Protein AF-A0A5N3VR97-F1 (afdb_monomer_lite)

Structure (mmCIF, N/CA/C/O backbone):
data_AF-A0A5N3VR97-F1
#
_entry.id   AF-A0A5N3VR97-F1
#
loop_
_atom_site.group_PDB
_atom_site.id
_atom_site.type_symbol
_atom_site.label_atom_id
_atom_site.label_alt_id
_atom_site.label_comp_id
_atom_site.label_asym_id
_atom_site.label_entity_id
_atom_site.label_seq_id
_atom_site.pdbx_PDB_ins_code
_atom_site.Cartn_x
_atom_site.Cartn_y
_atom_site.Cartn_z
_atom_site.occupancy
_atom_site.B_iso_or_equiv
_atom_site.auth_seq_id
_atom_site.auth_comp_id
_atom_site.auth_asym_id
_atom_site.auth_atom_id
_atom_site.pdbx_PDB_model_num
ATOM 1 N N . MET A 1 1 ? -9.108 -6.130 -5.646 1.00 82.38 1 MET A N 1
ATOM 2 C CA . MET A 1 1 ? -7.936 -5.283 -5.333 1.00 82.38 1 MET A CA 1
ATOM 3 C C . MET A 1 1 ? -7.420 -5.618 -3.939 1.00 82.38 1 MET A C 1
ATOM 5 O O . MET A 1 1 ? -8.249 -5.774 -3.045 1.00 82.38 1 MET A O 1
ATOM 9 N N . MET A 1 2 ? -6.097 -5.702 -3.757 1.00 87.94 2 MET A N 1
ATOM 10 C CA . MET A 1 2 ? -5.437 -6.124 -2.506 1.00 87.94 2 MET A CA 1
ATOM 11 C C . MET A 1 2 ? -5.914 -5.343 -1.268 1.00 87.94 2 MET A C 1
ATOM 13 O O . MET A 1 2 ? -6.298 -5.940 -0.266 1.00 87.94 2 MET A O 1
ATOM 17 N N . LEU A 1 3 ? -6.020 -4.011 -1.358 1.00 91.25 3 LEU A N 1
ATOM 18 C CA . LEU A 1 3 ? -6.451 -3.175 -0.224 1.00 91.25 3 LEU A CA 1
ATOM 19 C C . LEU A 1 3 ? -7.886 -3.475 0.241 1.00 91.25 3 LEU A C 1
ATOM 21 O O . LEU A 1 3 ? -8.178 -3.403 1.432 1.00 91.25 3 LEU A O 1
ATOM 25 N N . LYS A 1 4 ? -8.776 -3.856 -0.689 1.00 93.50 4 LYS A N 1
ATOM 26 C CA . LYS A 1 4 ? -10.143 -4.280 -0.355 1.00 93.50 4 LYS A CA 1
ATOM 27 C C . LYS A 1 4 ? -10.141 -5.618 0.382 1.00 93.50 4 LYS A C 1
ATOM 29 O O . LYS A 1 4 ? -10.845 -5.773 1.368 1.00 93.50 4 LYS A O 1
ATOM 34 N N . TYR A 1 5 ? -9.321 -6.563 -0.074 1.00 92.69 5 TYR A N 1
ATOM 35 C CA . TYR A 1 5 ? -9.205 -7.872 0.562 1.00 92.69 5 TYR A CA 1
ATOM 36 C C . TYR A 1 5 ? -8.680 -7.761 2.001 1.00 92.69 5 TYR A C 1
ATOM 38 O O . TYR A 1 5 ? -9.281 -8.334 2.909 1.00 92.69 5 TYR A O 1
ATOM 46 N N . MET A 1 6 ? -7.624 -6.963 2.214 1.00 92.25 6 MET A N 1
ATOM 47 C CA . MET A 1 6 ? -7.077 -6.689 3.549 1.00 92.25 6 MET A CA 1
ATOM 48 C C . MET A 1 6 ? -8.117 -6.070 4.486 1.00 92.25 6 MET A C 1
ATOM 50 O O . MET A 1 6 ? -8.268 -6.516 5.621 1.00 92.25 6 MET A O 1
ATOM 54 N N . HIS A 1 7 ? -8.868 -5.083 4.000 1.00 94.56 7 HIS A N 1
ATOM 55 C CA . HIS A 1 7 ? -9.950 -4.468 4.761 1.00 94.56 7 HIS A CA 1
ATOM 56 C C . HIS A 1 7 ? -11.030 -5.488 5.152 1.00 94.56 7 HIS A C 1
ATOM 58 O O . HIS A 1 7 ? -11.376 -5.613 6.320 1.00 94.56 7 HIS A O 1
ATOM 64 N N . ASP A 1 8 ? -11.537 -6.265 4.201 1.00 94.94 8 ASP A N 1
ATOM 65 C CA . ASP A 1 8 ? -12.707 -7.107 4.462 1.00 94.94 8 ASP A CA 1
ATOM 66 C C . ASP A 1 8 ? -12.412 -8.297 5.394 1.00 94.94 8 ASP A C 1
ATOM 68 O O . ASP A 1 8 ? -13.316 -8.775 6.074 1.00 94.94 8 ASP A O 1
ATOM 72 N N . HIS A 1 9 ? -11.163 -8.777 5.448 1.00 95.56 9 HIS A N 1
ATOM 73 C CA . HIS A 1 9 ? -10.813 -10.014 6.168 1.00 95.56 9 HIS A CA 1
ATOM 74 C C . HIS A 1 9 ? -9.921 -9.800 7.398 1.00 95.56 9 HIS A C 1
ATOM 76 O O . HIS A 1 9 ? -9.841 -10.676 8.274 1.00 95.56 9 HIS A O 1
ATOM 82 N N . TYR A 1 10 ? -9.222 -8.664 7.455 1.00 94.19 10 TYR A N 1
ATOM 83 C CA . TYR A 1 10 ? -8.132 -8.447 8.404 1.00 94.19 10 TYR A CA 1
ATOM 84 C C . TYR A 1 10 ? -8.142 -7.075 9.078 1.00 94.19 10 TYR A C 1
ATOM 86 O O . TYR A 1 10 ? -7.343 -6.878 9.996 1.00 94.19 10 TYR A O 1
ATOM 94 N N . LEU A 1 11 ? -9.046 -6.159 8.700 1.00 93.38 11 LEU A N 1
ATOM 95 C CA . LEU A 1 11 ? -9.118 -4.821 9.296 1.00 93.38 11 LEU A CA 1
ATOM 96 C C . LEU A 1 11 ? -9.216 -4.878 10.817 1.00 93.38 11 LEU A C 1
ATOM 98 O O . LEU A 1 11 ? -8.513 -4.135 11.488 1.00 93.38 11 LEU A O 1
ATOM 102 N N . ASP A 1 12 ? -10.024 -5.788 11.361 1.00 93.94 12 ASP A N 1
ATOM 103 C CA . ASP A 1 12 ? -10.209 -5.888 12.809 1.00 93.94 12 ASP A CA 1
ATOM 104 C C . ASP A 1 12 ? -9.077 -6.637 13.531 1.00 93.94 12 ASP A C 1
ATOM 106 O O . ASP A 1 12 ? -8.967 -6.566 14.757 1.00 93.94 12 ASP A O 1
ATOM 110 N N . LYS A 1 13 ? -8.170 -7.275 12.783 1.00 91.94 13 LYS A N 1
ATOM 111 C CA . LYS A 1 13 ? -7.101 -8.129 13.317 1.00 91.94 13 LYS A CA 1
ATOM 112 C C . LYS A 1 13 ? -5.756 -7.415 13.446 1.00 91.94 13 LYS A C 1
ATOM 114 O O . LYS A 1 13 ? -5.056 -7.658 14.420 1.00 91.94 13 LYS A O 1
ATOM 119 N N . TYR A 1 14 ? -5.417 -6.504 12.530 1.00 91.06 14 TYR A N 1
ATOM 120 C CA . TYR A 1 14 ? -4.100 -5.845 12.501 1.00 91.06 14 TYR A CA 1
ATOM 121 C C . TYR A 1 14 ? -4.191 -4.321 12.513 1.00 91.06 14 TYR A C 1
ATOM 123 O O . TYR A 1 14 ? -5.121 -3.727 11.977 1.00 91.06 14 TYR A O 1
ATOM 131 N N . GLU A 1 15 ? -3.261 -3.662 13.199 1.00 89.19 15 GLU A N 1
ATOM 132 C CA . GLU A 1 15 ? -3.206 -2.194 13.255 1.00 89.19 15 GLU A CA 1
ATOM 133 C C . GLU A 1 15 ? -2.503 -1.586 12.035 1.00 89.19 15 GLU A C 1
ATOM 135 O O . GLU A 1 15 ? -2.856 -0.487 11.610 1.00 89.19 15 GLU A O 1
ATOM 140 N N . TRP A 1 16 ? -1.560 -2.312 11.438 1.00 89.38 16 TRP A N 1
ATOM 141 C CA . TRP A 1 16 ? -0.720 -1.842 10.341 1.00 89.38 16 TRP A CA 1
ATOM 142 C C . TRP A 1 16 ? -0.737 -2.839 9.187 1.00 89.38 16 TRP A C 1
ATOM 144 O O . TRP A 1 16 ? -0.754 -4.049 9.398 1.00 89.38 16 TRP A O 1
ATOM 154 N N . PHE A 1 17 ? -0.738 -2.311 7.967 1.00 90.0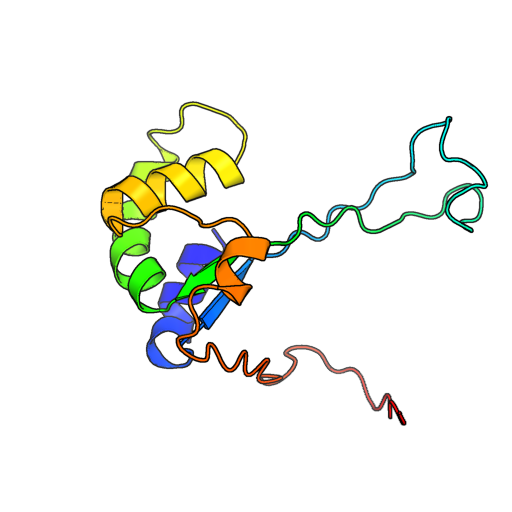0 17 PHE A N 1
ATOM 155 C CA . PHE A 1 17 ? -0.806 -3.068 6.724 1.00 90.00 17 PHE A CA 1
ATOM 156 C C . PHE A 1 17 ? 0.280 -2.567 5.785 1.00 90.00 17 PHE A C 1
ATOM 158 O O . PHE A 1 17 ? 0.452 -1.357 5.640 1.00 90.00 17 PHE A O 1
ATOM 165 N N . MET A 1 18 ? 0.981 -3.482 5.127 1.00 89.38 18 MET A N 1
ATOM 166 C CA . MET A 1 18 ? 2.000 -3.156 4.136 1.00 89.38 18 MET A CA 1
ATOM 167 C C . MET A 1 18 ? 1.545 -3.657 2.770 1.00 89.38 18 MET A C 1
ATOM 169 O O . MET A 1 18 ? 1.197 -4.826 2.620 1.00 89.38 18 MET A O 1
ATOM 173 N N . ARG A 1 19 ? 1.540 -2.763 1.780 1.00 86.00 19 ARG A N 1
ATOM 174 C CA . ARG A 1 19 ? 1.523 -3.135 0.365 1.00 86.00 19 ARG A CA 1
ATOM 175 C C . ARG A 1 19 ? 2.966 -3.106 -0.127 1.00 86.00 19 ARG A C 1
ATOM 177 O O . ARG A 1 19 ? 3.628 -2.091 0.062 1.00 86.00 19 ARG A O 1
ATOM 184 N N . ALA A 1 20 ? 3.412 -4.185 -0.748 1.00 84.19 20 ALA A N 1
ATOM 185 C CA . ALA A 1 20 ? 4.688 -4.273 -1.440 1.00 84.19 20 ALA A CA 1
ATOM 186 C C . ALA A 1 20 ? 4.446 -4.892 -2.817 1.00 84.19 20 ALA A C 1
ATOM 188 O O . ALA A 1 20 ? 3.512 -5.687 -2.961 1.00 84.19 20 ALA A O 1
ATOM 189 N N . ASP A 1 21 ? 5.274 -4.515 -3.782 1.00 76.62 21 ASP A N 1
ATOM 190 C CA . ASP A 1 21 ? 5.251 -5.071 -5.131 1.00 76.62 21 ASP A CA 1
ATOM 191 C C . ASP A 1 21 ? 6.359 -6.128 -5.254 1.00 76.62 21 ASP A C 1
ATOM 193 O O . ASP A 1 21 ? 7.387 -6.050 -4.573 1.00 76.62 21 ASP A O 1
ATOM 197 N N . ASP A 1 22 ? 6.126 -7.141 -6.083 1.00 75.56 22 ASP A N 1
ATOM 198 C CA . ASP A 1 22 ? 7.046 -8.246 -6.370 1.00 75.56 22 ASP A CA 1
ATOM 199 C C . ASP A 1 22 ? 7.718 -8.103 -7.742 1.00 75.56 22 ASP A C 1
ATOM 201 O O . ASP A 1 22 ? 8.303 -9.065 -8.240 1.00 75.56 22 ASP A O 1
ATOM 205 N N . ASP A 1 23 ? 7.644 -6.906 -8.338 1.00 70.50 23 ASP A N 1
ATOM 206 C CA . ASP A 1 23 ? 8.208 -6.608 -9.649 1.00 70.50 23 ASP A CA 1
ATOM 207 C C . ASP A 1 23 ? 9.653 -7.097 -9.735 1.00 70.50 23 ASP A C 1
ATOM 209 O O . ASP A 1 23 ? 10.490 -6.838 -8.867 1.00 70.50 23 ASP A O 1
ATOM 213 N N . THR A 1 24 ? 9.962 -7.806 -10.817 1.00 69.69 24 THR A N 1
ATOM 214 C CA . THR A 1 24 ? 11.313 -8.285 -11.092 1.00 69.69 24 THR A CA 1
ATOM 215 C C . THR A 1 24 ? 11.843 -7.651 -12.364 1.00 69.69 24 THR A C 1
ATOM 217 O O . THR A 1 24 ? 11.152 -7.623 -13.383 1.00 69.69 24 THR A O 1
ATOM 220 N N . GLY A 1 25 ? 13.071 -7.148 -12.319 1.00 69.00 25 GLY A N 1
ATOM 221 C CA . GLY A 1 25 ? 13.780 -6.593 -13.463 1.00 69.00 25 GLY A CA 1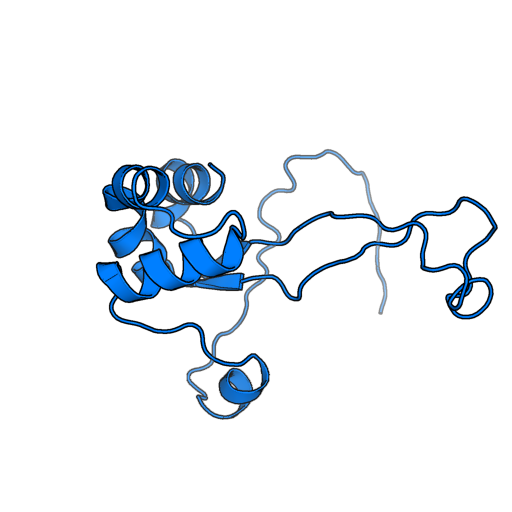
ATOM 222 C C . GLY A 1 25 ? 14.886 -7.520 -13.936 1.00 69.00 25 GLY A C 1
ATOM 223 O O . GLY A 1 25 ? 15.403 -8.323 -13.168 1.00 69.00 25 GLY A O 1
ATOM 224 N N . LEU A 1 26 ? 15.282 -7.378 -15.200 1.00 71.25 26 LEU A N 1
ATOM 225 C CA . LEU A 1 26 ? 16.490 -8.018 -15.747 1.00 71.25 26 LEU A CA 1
ATOM 226 C C . LEU A 1 26 ? 17.730 -7.107 -15.666 1.00 71.25 26 LEU A C 1
ATOM 228 O O . LEU A 1 26 ? 18.827 -7.499 -16.048 1.00 71.25 26 LEU A O 1
ATOM 232 N N . GLY A 1 27 ? 17.544 -5.883 -15.171 1.00 65.81 27 GLY A N 1
ATOM 233 C CA . GLY A 1 27 ? 18.563 -4.837 -15.113 1.00 65.81 27 GLY A CA 1
ATOM 234 C C . GLY A 1 27 ? 18.640 -4.087 -16.432 1.00 65.81 27 GLY A C 1
ATOM 235 O O . GLY A 1 27 ? 18.277 -4.604 -17.490 1.00 65.81 27 GLY A O 1
ATOM 236 N N . THR A 1 28 ? 19.092 -2.838 -16.389 1.00 68.31 28 THR A N 1
ATOM 237 C CA . THR A 1 28 ? 19.486 -2.163 -17.627 1.00 68.31 28 THR A CA 1
ATOM 238 C C . THR A 1 28 ? 20.797 -2.763 -18.143 1.00 68.31 28 THR A C 1
ATOM 240 O O . THR A 1 28 ? 21.599 -3.317 -17.387 1.00 68.31 28 THR A O 1
ATOM 243 N N . THR A 1 29 ? 21.075 -2.623 -19.442 1.00 70.56 29 THR A N 1
ATOM 244 C CA . THR A 1 29 ? 22.363 -3.047 -20.025 1.00 70.56 29 THR A CA 1
ATOM 245 C C . THR A 1 29 ? 23.567 -2.374 -19.357 1.00 70.56 29 THR A C 1
ATOM 247 O O . THR A 1 29 ? 24.667 -2.915 -19.385 1.00 70.56 29 THR A O 1
ATOM 250 N N . GLU A 1 30 ? 23.366 -1.210 -18.738 1.00 69.00 30 GLU A N 1
ATOM 251 C CA . GLU A 1 30 ? 24.387 -0.423 -18.037 1.00 69.00 30 GLU A CA 1
ATOM 252 C C . GLU A 1 30 ? 24.681 -0.941 -16.616 1.00 69.00 30 GLU A C 1
ATOM 254 O O . GLU A 1 30 ? 25.704 -0.583 -16.017 1.00 69.00 30 GLU A O 1
ATOM 259 N N . GLU A 1 31 ? 23.801 -1.788 -16.081 1.00 62.66 31 GLU A N 1
ATOM 260 C CA . GLU A 1 31 ? 23.878 -2.396 -14.748 1.00 62.66 31 GLU A CA 1
ATOM 261 C C . GLU A 1 31 ? 24.349 -3.860 -14.786 1.00 62.66 31 GLU A C 1
ATOM 263 O O . GLU A 1 31 ? 24.678 -4.427 -13.738 1.00 62.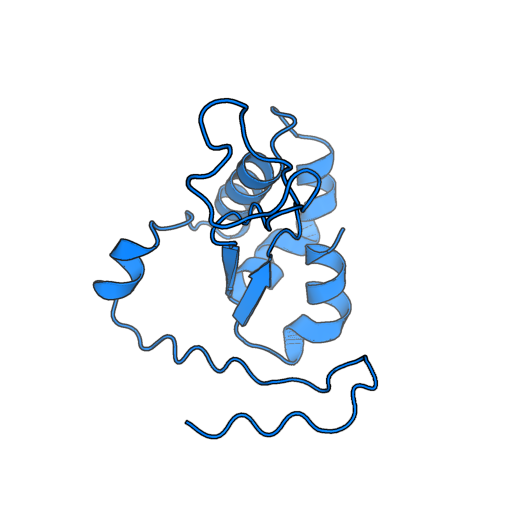66 31 GLU A O 1
ATOM 268 N N . MET A 1 32 ? 24.468 -4.456 -15.981 1.00 60.22 32 MET A N 1
ATOM 269 C CA . MET A 1 32 ? 25.019 -5.803 -16.159 1.00 60.22 32 MET A CA 1
ATOM 270 C C . MET A 1 32 ? 26.423 -5.916 -15.541 1.00 60.22 32 MET A C 1
ATOM 272 O O . MET A 1 32 ? 27.329 -5.142 -15.854 1.00 60.22 32 MET A O 1
ATOM 276 N N . GLY A 1 33 ? 26.594 -6.881 -14.631 1.00 62.53 33 GLY A N 1
ATOM 277 C CA . GLY A 1 33 ? 27.842 -7.129 -13.897 1.00 62.53 33 GLY A CA 1
ATOM 278 C C . GLY A 1 33 ? 28.074 -6.245 -12.662 1.00 62.53 33 GLY A C 1
ATOM 279 O O . GLY A 1 33 ? 28.997 -6.516 -11.899 1.00 62.53 33 GLY A O 1
ATOM 280 N N . LYS A 1 34 ? 27.241 -5.223 -12.415 1.00 68.31 34 LYS A N 1
ATOM 281 C CA . LYS A 1 34 ? 27.312 -4.387 -11.196 1.00 68.31 34 LYS A CA 1
ATOM 282 C C . LYS A 1 34 ? 26.435 -4.907 -10.061 1.00 68.31 34 LYS A C 1
ATOM 284 O O . LYS A 1 34 ? 26.696 -4.602 -8.903 1.00 68.31 34 LYS A O 1
ATOM 289 N N . LEU A 1 35 ? 25.408 -5.682 -10.400 1.00 62.19 35 LEU A N 1
ATOM 290 C CA . LEU A 1 35 ? 24.424 -6.203 -9.450 1.00 62.19 35 LEU A CA 1
ATOM 291 C C . LEU A 1 35 ? 24.796 -7.580 -8.870 1.00 62.19 35 LEU A C 1
ATOM 293 O O . LEU A 1 35 ? 24.019 -8.128 -8.101 1.00 62.19 35 LEU A O 1
ATOM 297 N N . ALA A 1 36 ? 25.977 -8.123 -9.204 1.00 67.62 36 ALA A N 1
ATOM 298 C CA . ALA A 1 36 ? 26.395 -9.486 -8.844 1.00 67.62 36 ALA A CA 1
ATOM 299 C C . ALA A 1 36 ? 25.394 -10.578 -9.289 1.00 67.62 36 ALA A C 1
ATOM 301 O O . ALA A 1 36 ? 25.228 -11.579 -8.602 1.00 67.62 36 ALA A O 1
ATOM 302 N N . LEU A 1 37 ? 24.745 -10.362 -10.438 1.00 67.00 37 LEU A N 1
ATOM 303 C CA . LEU A 1 37 ? 23.779 -11.275 -11.055 1.00 67.00 37 LEU A CA 1
ATOM 304 C C . LEU A 1 37 ? 24.391 -11.946 -12.287 1.00 67.00 37 LEU A C 1
ATOM 306 O O . LEU A 1 37 ? 25.135 -11.303 -13.040 1.00 67.00 37 LEU A O 1
ATOM 310 N N . GLU A 1 38 ? 24.052 -13.211 -12.512 1.00 69.88 38 GLU A N 1
ATOM 311 C CA . GLU A 1 3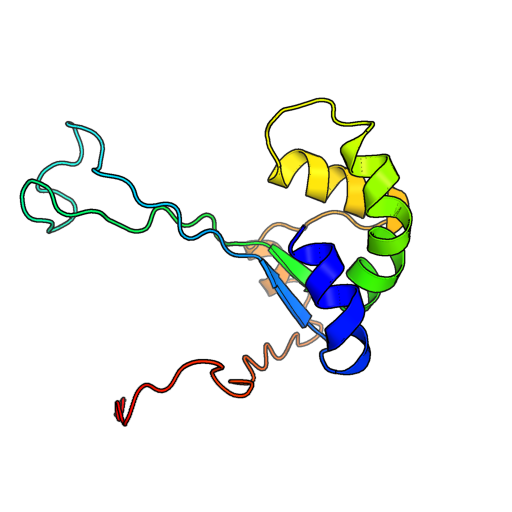8 ? 24.376 -13.935 -13.737 1.00 69.88 38 GLU A CA 1
ATOM 312 C C . GLU A 1 38 ? 23.482 -13.487 -14.916 1.00 69.88 38 GLU A C 1
ATOM 314 O O . GLU A 1 38 ? 22.369 -12.985 -14.721 1.00 69.88 38 GLU A O 1
ATOM 319 N N . PRO A 1 39 ? 23.937 -13.637 -16.177 1.00 67.56 39 PRO A N 1
ATOM 320 C CA . PRO A 1 39 ? 23.131 -13.288 -17.344 1.00 67.56 39 PRO A CA 1
ATOM 321 C C . PRO A 1 39 ? 21.800 -14.052 -17.379 1.00 67.56 39 PRO A C 1
ATOM 323 O O . PRO A 1 39 ? 21.778 -15.273 -17.521 1.00 67.56 39 PRO A O 1
ATOM 326 N N . GLY A 1 40 ? 20.687 -13.317 -17.312 1.00 68.12 40 GLY A N 1
ATOM 327 C CA . GLY A 1 40 ? 19.336 -13.886 -17.317 1.00 68.12 40 GLY A CA 1
ATOM 328 C C . GLY A 1 40 ? 18.717 -14.067 -15.931 1.00 68.12 40 GLY A C 1
ATOM 329 O O . GLY A 1 40 ? 17.548 -14.445 -15.852 1.00 68.12 40 GLY A O 1
ATOM 330 N N . GLU A 1 41 ? 19.447 -13.761 -14.858 1.00 67.75 41 GLU A N 1
ATOM 331 C CA . GLU A 1 41 ? 18.865 -13.675 -13.522 1.00 67.75 41 GLU A CA 1
ATOM 332 C C . GLU A 1 41 ? 18.019 -12.411 -13.373 1.00 67.75 41 GLU A C 1
ATOM 334 O O . GLU A 1 41 ? 18.358 -11.327 -13.858 1.00 67.75 41 GLU A O 1
ATOM 339 N N . ASN A 1 42 ? 16.887 -12.567 -12.696 1.00 66.12 42 ASN A N 1
ATOM 340 C CA . ASN A 1 42 ? 16.033 -11.460 -12.324 1.00 66.12 42 ASN A CA 1
ATOM 341 C C . ASN A 1 42 ? 16.454 -10.908 -10.957 1.00 66.12 42 ASN A C 1
ATOM 343 O O . ASN A 1 42 ? 16.942 -11.628 -10.091 1.00 66.12 42 ASN A O 1
ATOM 347 N N . PHE A 1 43 ? 16.230 -9.618 -10.741 1.00 69.00 43 PHE A N 1
ATOM 348 C CA . PHE A 1 43 ? 16.324 -9.019 -9.415 1.00 69.00 43 PHE A CA 1
ATOM 349 C C . PHE A 1 43 ? 14.997 -8.388 -9.035 1.00 69.00 43 PHE A C 1
ATOM 351 O O . PHE A 1 43 ? 14.276 -7.883 -9.895 1.00 69.00 43 PHE A O 1
ATOM 358 N N . CYS A 1 44 ? 14.666 -8.403 -7.748 1.00 62.84 44 CYS A N 1
ATOM 359 C CA . CYS A 1 44 ? 13.458 -7.756 -7.256 1.00 62.84 44 CYS A CA 1
ATOM 360 C C . CYS A 1 44 ? 13.612 -6.232 -7.362 1.00 62.84 44 CYS A C 1
ATOM 362 O O . CYS A 1 44 ? 14.399 -5.617 -6.640 1.00 62.84 44 CYS A O 1
ATOM 364 N N . MET A 1 45 ? 12.839 -5.619 -8.251 1.00 61.12 45 MET A N 1
ATOM 365 C CA . MET A 1 45 ? 12.623 -4.181 -8.331 1.00 61.12 45 MET A CA 1
ATOM 366 C C . MET A 1 45 ? 11.487 -3.807 -7.380 1.00 61.12 45 MET A C 1
ATOM 368 O O . MET A 1 45 ? 10.361 -3.568 -7.789 1.00 61.12 45 MET A O 1
ATOM 372 N N . GLY A 1 46 ? 11.771 -3.767 -6.083 1.00 56.91 46 GLY A N 1
ATOM 373 C CA . GLY A 1 46 ? 10.789 -3.309 -5.105 1.00 56.91 46 GLY A CA 1
ATOM 374 C C . GLY A 1 46 ? 10.795 -1.787 -4.982 1.00 56.91 46 GLY A C 1
ATOM 375 O O . GLY A 1 46 ? 11.812 -1.199 -4.605 1.00 56.91 46 GLY A O 1
ATOM 376 N N . GLY A 1 47 ? 9.648 -1.136 -5.190 1.00 64.81 47 GLY A N 1
ATOM 377 C CA . GLY A 1 47 ? 9.381 0.112 -4.474 1.00 64.81 47 GLY A CA 1
ATOM 378 C C . GLY A 1 47 ? 9.437 -0.150 -2.957 1.00 64.81 47 GLY A C 1
ATOM 379 O O . GLY A 1 47 ? 9.241 -1.285 -2.522 1.00 64.81 47 GLY A O 1
ATOM 380 N N . PRO A 1 48 ? 9.663 0.861 -2.098 1.00 69.94 48 PRO A N 1
ATOM 381 C CA . PRO A 1 48 ? 9.731 0.663 -0.641 1.00 69.94 48 PRO A CA 1
ATOM 382 C C . PRO A 1 48 ? 8.428 0.115 -0.022 1.00 69.94 48 PRO A C 1
ATOM 384 O O . PRO A 1 48 ? 8.383 -0.173 1.175 1.00 69.94 48 PRO A O 1
ATOM 387 N N . GLY A 1 49 ? 7.367 -0.008 -0.824 1.00 79.31 49 GLY A N 1
ATOM 388 C CA . GLY A 1 49 ? 6.025 -0.323 -0.385 1.00 79.31 49 GLY A CA 1
ATOM 389 C C . GLY A 1 49 ? 5.364 0.855 0.325 1.00 79.31 49 GLY A C 1
ATOM 390 O O . GLY A 1 49 ? 5.968 1.899 0.589 1.00 79.31 49 GLY A O 1
ATOM 391 N N . VAL A 1 50 ? 4.087 0.685 0.653 1.00 83.81 50 VAL A N 1
ATOM 392 C CA . VAL A 1 50 ? 3.313 1.663 1.421 1.00 83.81 50 VAL A CA 1
ATOM 393 C C . VAL A 1 50 ? 2.775 0.999 2.676 1.00 83.81 50 VAL A C 1
ATOM 395 O O . VAL A 1 50 ? 2.039 0.012 2.612 1.00 83.81 50 VAL A O 1
ATOM 398 N N . ILE A 1 51 ? 3.112 1.581 3.826 1.00 87.44 51 ILE A N 1
ATOM 399 C CA . ILE A 1 51 ? 2.549 1.208 5.121 1.00 87.44 51 ILE A CA 1
ATOM 400 C C . ILE A 1 51 ? 1.322 2.081 5.394 1.00 87.44 51 ILE A C 1
ATOM 402 O O . ILE A 1 51 ? 1.378 3.309 5.321 1.00 87.44 51 ILE A O 1
ATOM 406 N N . MET A 1 52 ? 0.209 1.444 5.740 1.00 89.25 52 MET A N 1
ATOM 407 C CA . MET A 1 52 ? -1.056 2.091 6.074 1.00 89.25 52 MET A CA 1
ATOM 408 C C . MET A 1 52 ? -1.542 1.614 7.436 1.00 89.25 52 MET A C 1
ATOM 410 O O . MET A 1 52 ? -1.486 0.427 7.749 1.00 89.25 52 MET A O 1
ATOM 414 N N . SER A 1 53 ? -2.069 2.537 8.237 1.00 91.50 53 SER A N 1
ATOM 415 C CA . SER A 1 53 ? -2.770 2.160 9.460 1.00 91.50 53 SER A CA 1
ATOM 416 C C . SER A 1 53 ? -4.156 1.597 9.141 1.00 91.50 53 SER A C 1
ATOM 418 O O . SER A 1 53 ? -4.770 1.914 8.115 1.00 91.50 53 SER A O 1
ATOM 420 N N . ARG A 1 54 ? -4.697 0.822 10.079 1.00 94.56 54 ARG A N 1
ATOM 421 C CA . ARG A 1 54 ? -6.085 0.355 10.090 1.00 94.56 54 ARG A CA 1
ATOM 422 C C . ARG A 1 54 ? -7.059 1.498 9.840 1.00 94.56 54 ARG A C 1
ATOM 424 O O . ARG A 1 54 ? -7.992 1.354 9.061 1.00 94.56 54 ARG A O 1
ATOM 431 N N . GLU A 1 55 ? -6.818 2.649 10.462 1.00 94.44 55 GLU A N 1
ATOM 432 C CA . GLU A 1 55 ? -7.686 3.817 10.333 1.00 94.44 55 GLU A CA 1
ATOM 433 C C . GLU A 1 55 ? -7.715 4.376 8.904 1.00 94.44 55 GLU A C 1
ATOM 435 O O . GLU A 1 55 ? -8.774 4.780 8.420 1.00 94.44 55 GLU A O 1
ATOM 440 N N . VAL A 1 56 ? -6.580 4.351 8.199 1.00 94.88 56 VAL A N 1
ATOM 441 C CA . VAL A 1 56 ? -6.522 4.743 6.785 1.00 94.88 56 VAL A CA 1
ATOM 442 C C . VAL A 1 56 ? -7.356 3.789 5.935 1.00 94.88 56 VAL A C 1
ATOM 444 O O . VAL A 1 56 ? -8.206 4.251 5.171 1.00 94.88 56 VAL A O 1
ATOM 447 N N . LEU A 1 57 ? -7.174 2.472 6.093 1.00 95.44 57 LEU A N 1
ATOM 448 C CA . LEU A 1 57 ? -7.950 1.486 5.335 1.00 95.44 57 LEU A CA 1
ATOM 449 C C . LEU A 1 57 ? -9.449 1.581 5.646 1.00 95.44 57 LEU A C 1
ATOM 451 O O . LEU A 1 57 ? -10.255 1.596 4.718 1.00 95.44 57 LEU A O 1
ATOM 455 N N . ARG A 1 58 ? -9.824 1.731 6.922 1.00 97.25 58 ARG A N 1
ATOM 456 C CA . ARG A 1 58 ? -11.218 1.858 7.374 1.00 97.25 58 ARG A CA 1
ATOM 457 C C . ARG A 1 58 ? -11.941 3.042 6.731 1.00 97.25 58 ARG A C 1
ATOM 459 O O . ARG A 1 58 ? -13.118 2.937 6.399 1.00 97.25 58 ARG A O 1
ATOM 466 N N . ARG A 1 59 ? -11.258 4.180 6.562 1.00 97.38 59 ARG A N 1
ATOM 467 C CA . ARG A 1 59 ? -11.840 5.383 5.942 1.00 97.38 59 ARG A CA 1
ATOM 468 C C . ARG A 1 59 ? -11.829 5.328 4.419 1.00 97.38 59 ARG A C 1
ATOM 470 O O . ARG A 1 59 ? -12.780 5.763 3.782 1.00 97.38 59 ARG A O 1
ATOM 477 N N . MET A 1 60 ? -10.746 4.830 3.829 1.00 96.31 60 MET A N 1
ATOM 478 C CA . MET A 1 60 ? -10.538 4.882 2.383 1.00 96.31 60 MET A CA 1
ATOM 479 C C . MET A 1 60 ? -11.278 3.770 1.635 1.00 96.31 60 MET A C 1
ATOM 481 O O . MET A 1 60 ? -11.908 4.028 0.609 1.00 96.31 60 MET A O 1
ATOM 485 N N . VAL A 1 61 ? -11.179 2.525 2.108 1.00 96.88 61 VAL A N 1
ATOM 486 C CA . VAL A 1 61 ? -11.577 1.342 1.331 1.00 96.88 61 VAL A CA 1
ATOM 487 C C . VAL A 1 61 ? -13.070 1.284 0.981 1.00 96.88 61 VAL A C 1
ATOM 489 O O . VAL A 1 61 ? -13.373 0.891 -0.150 1.00 96.88 61 VAL A O 1
ATOM 492 N N . PRO A 1 62 ? -14.018 1.746 1.821 1.00 97.56 62 PRO A N 1
ATOM 493 C CA . PRO A 1 62 ? -15.426 1.841 1.421 1.00 97.56 62 PRO A CA 1
ATOM 494 C C . PRO A 1 62 ? -15.657 2.672 0.146 1.00 97.56 62 PRO A C 1
ATOM 496 O O . PRO A 1 62 ? -16.632 2.466 -0.575 1.00 97.56 62 PRO A O 1
ATOM 499 N N . HIS A 1 63 ? -14.735 3.584 -0.175 1.00 97.19 63 HIS A N 1
ATOM 500 C CA . HIS A 1 63 ? -14.791 4.448 -1.352 1.00 97.19 63 HIS A CA 1
ATOM 501 C C . HIS A 1 63 ? -13.869 3.999 -2.492 1.00 97.19 63 HIS A C 1
ATOM 503 O O . HIS A 1 63 ? -13.791 4.668 -3.524 1.00 97.19 63 HIS A O 1
ATOM 509 N N . ILE A 1 64 ? -13.199 2.854 -2.364 1.00 95.31 64 ILE A N 1
ATOM 510 C CA . ILE A 1 64 ? -12.152 2.443 -3.305 1.00 95.31 64 ILE A CA 1
ATOM 511 C C . ILE A 1 64 ? -12.679 2.205 -4.719 1.00 95.31 64 ILE A C 1
ATOM 513 O O . ILE A 1 64 ? -12.016 2.543 -5.692 1.00 95.31 64 ILE A O 1
ATOM 517 N N . GLY A 1 65 ? -13.920 1.724 -4.848 1.00 95.50 65 GLY A N 1
ATOM 518 C CA . GLY A 1 65 ? -14.577 1.585 -6.147 1.00 95.50 65 GLY A CA 1
ATOM 519 C C . GLY A 1 65 ? -14.787 2.928 -6.854 1.00 95.50 65 GLY A C 1
ATOM 520 O O . GLY A 1 65 ? -14.755 2.980 -8.079 1.00 95.50 65 GLY A O 1
ATOM 521 N N . LYS A 1 66 ? -14.970 4.022 -6.101 1.00 96.19 66 LYS A N 1
ATOM 522 C CA . LYS A 1 66 ? -15.020 5.377 -6.663 1.00 96.19 66 LYS A CA 1
ATOM 523 C C . LYS A 1 66 ? -13.634 5.822 -7.123 1.00 96.19 66 LYS A C 1
ATOM 525 O O . LYS A 1 66 ? -13.518 6.318 -8.234 1.00 96.19 66 LYS A O 1
ATOM 530 N N . CYS A 1 67 ? -12.598 5.582 -6.317 1.00 94.50 67 CYS A N 1
ATOM 531 C CA . CYS A 1 67 ? -11.216 5.893 -6.694 1.00 94.50 67 CYS A CA 1
ATOM 532 C C . CYS A 1 67 ? -10.793 5.177 -7.985 1.00 94.50 67 CYS A C 1
ATOM 534 O O . CYS A 1 67 ? -10.226 5.810 -8.864 1.00 94.50 67 CYS A O 1
ATOM 536 N N . LEU A 1 68 ? -11.160 3.903 -8.149 1.00 94.50 68 LEU A N 1
ATOM 537 C CA . LEU A 1 68 ? -10.856 3.126 -9.357 1.00 94.50 68 LEU A CA 1
ATOM 538 C C . LEU A 1 68 ? -11.556 3.635 -10.627 1.00 94.50 68 LEU A C 1
ATOM 540 O O . LEU A 1 68 ? -11.067 3.399 -11.725 1.00 94.50 68 LEU A O 1
ATOM 544 N N . ARG A 1 69 ? -12.702 4.315 -10.505 1.00 95.94 69 ARG A N 1
ATOM 545 C CA . ARG A 1 69 ? -13.409 4.913 -11.653 1.00 95.94 69 ARG A C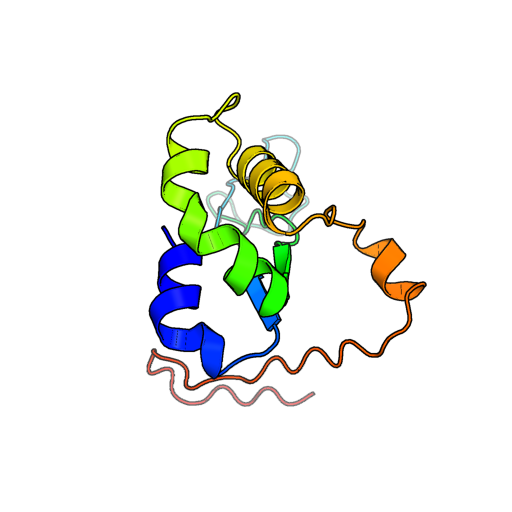A 1
ATOM 546 C C . ARG A 1 69 ? -12.949 6.335 -11.971 1.00 95.94 69 ARG A C 1
ATOM 548 O O . ARG A 1 69 ? -13.179 6.804 -13.076 1.00 95.94 69 ARG A O 1
ATOM 555 N N . GLU A 1 70 ? -12.334 7.015 -11.007 1.00 94.75 70 GLU A N 1
ATOM 556 C CA . GLU A 1 70 ? -11.911 8.419 -11.091 1.00 94.75 70 GLU A CA 1
ATOM 557 C C . GLU A 1 70 ? -10.373 8.535 -11.091 1.00 94.75 70 GLU A C 1
ATOM 559 O O . GLU A 1 70 ? -9.813 9.403 -10.420 1.00 94.75 70 GLU A O 1
ATOM 564 N N . MET A 1 71 ? -9.694 7.636 -11.813 1.00 93.00 71 MET A N 1
ATOM 565 C CA . MET A 1 71 ? -8.235 7.656 -11.962 1.00 93.00 71 MET A CA 1
ATOM 566 C C . MET A 1 71 ? -7.808 8.694 -13.000 1.00 93.00 71 MET A C 1
ATOM 568 O O . MET A 1 71 ? -8.442 8.836 -14.045 1.00 93.00 71 MET A O 1
ATOM 572 N N . TYR A 1 72 ? -6.711 9.397 -12.728 1.00 91.69 72 TYR A N 1
ATOM 573 C CA . TYR A 1 72 ? -6.131 10.369 -13.663 1.00 91.69 72 TYR A CA 1
ATOM 574 C C . TYR A 1 72 ? -4.891 9.835 -14.374 1.00 91.69 72 TYR A C 1
ATOM 576 O O . TYR A 1 72 ? -4.543 10.310 -15.452 1.00 91.69 72 TYR A O 1
ATOM 584 N N . THR A 1 73 ? -4.196 8.897 -13.741 1.00 90.31 73 THR A N 1
ATOM 585 C CA . THR A 1 73 ? -2.984 8.266 -14.252 1.00 90.31 73 THR A CA 1
ATOM 586 C C . THR A 1 73 ? -3.123 6.751 -14.178 1.00 90.31 73 THR A C 1
ATOM 588 O O . THR A 1 73 ? -3.956 6.223 -13.442 1.00 90.31 73 THR A O 1
ATOM 591 N N . THR A 1 74 ? -2.287 6.043 -14.930 1.00 86.12 74 THR A N 1
ATOM 592 C CA . THR A 1 74 ? -2.152 4.584 -14.835 1.00 86.12 74 THR A CA 1
ATOM 593 C C . THR A 1 74 ? -1.232 4.157 -13.688 1.00 86.12 74 THR A C 1
ATOM 595 O O . THR A 1 74 ? -1.057 2.964 -13.465 1.00 86.12 74 THR A O 1
ATOM 598 N N . HIS A 1 75 ? -0.632 5.111 -12.965 1.00 84.44 75 HIS A N 1
ATOM 599 C CA . HIS A 1 75 ? 0.266 4.837 -11.850 1.00 84.44 75 HIS A CA 1
ATOM 600 C C . HIS A 1 75 ? -0.543 4.561 -10.584 1.00 84.44 75 HIS A C 1
ATOM 602 O O . HIS A 1 75 ? -1.070 5.468 -9.938 1.00 84.44 75 HIS A O 1
ATOM 608 N N . GLU A 1 76 ? -0.630 3.291 -10.219 1.00 84.31 76 GLU A N 1
ATOM 609 C CA . GLU A 1 76 ? -1.448 2.830 -9.104 1.00 84.31 76 GLU A CA 1
ATOM 610 C C . GLU A 1 76 ? -1.075 3.445 -7.752 1.00 84.31 76 GLU A C 1
ATOM 612 O O . GLU A 1 76 ? -1.975 3.811 -6.999 1.00 84.31 76 GLU A O 1
ATOM 617 N N . ASP A 1 77 ? 0.211 3.649 -7.458 1.00 84.25 77 ASP A N 1
ATOM 618 C CA . ASP A 1 77 ? 0.645 4.280 -6.205 1.00 84.25 77 ASP A CA 1
ATOM 619 C C . ASP A 1 77 ? 0.203 5.737 -6.109 1.00 84.25 77 ASP A C 1
ATOM 621 O O . ASP A 1 77 ? -0.211 6.215 -5.047 1.00 84.25 77 ASP A O 1
ATOM 625 N N . VAL A 1 78 ? 0.231 6.441 -7.243 1.00 87.69 78 VAL A N 1
ATOM 626 C CA . VAL A 1 78 ? -0.233 7.826 -7.338 1.00 87.69 78 VAL A CA 1
ATOM 627 C C . VAL A 1 78 ? -1.732 7.885 -7.056 1.00 87.69 78 VAL A C 1
ATOM 629 O O . VAL A 1 78 ? -2.182 8.729 -6.275 1.00 87.69 78 VAL A O 1
ATOM 632 N N . GLU A 1 79 ? -2.516 6.979 -7.640 1.00 92.25 79 GLU A N 1
ATOM 633 C CA . GLU A 1 79 ? -3.966 6.947 -7.437 1.00 92.25 79 GLU A CA 1
ATOM 634 C C . GLU A 1 79 ? -4.356 6.448 -6.034 1.00 92.25 79 GLU A C 1
ATOM 636 O O . GLU A 1 79 ? -5.289 6.985 -5.428 1.00 92.25 79 GLU A O 1
ATOM 641 N N . VAL A 1 80 ? -3.604 5.507 -5.450 1.00 90.56 80 VAL A N 1
ATOM 642 C CA . VAL A 1 80 ? -3.759 5.107 -4.041 1.00 90.56 80 VAL A CA 1
ATOM 643 C C . VAL A 1 80 ? -3.489 6.300 -3.125 1.00 90.56 80 VAL A C 1
ATOM 645 O O . VAL A 1 80 ? -4.333 6.619 -2.285 1.00 90.56 80 VAL A O 1
ATOM 648 N N . GLY A 1 81 ? -2.384 7.025 -3.320 1.00 91.00 81 GLY A N 1
ATOM 649 C CA . GLY A 1 81 ? -2.060 8.224 -2.543 1.00 91.00 81 GLY A CA 1
ATOM 650 C C . GLY A 1 81 ? -3.136 9.313 -2.645 1.00 91.00 81 GLY A C 1
ATOM 651 O O . GLY A 1 81 ? -3.522 9.916 -1.638 1.00 91.00 81 GLY A O 1
ATOM 652 N N . ARG A 1 82 ? -3.704 9.525 -3.841 1.00 91.25 82 ARG A N 1
ATOM 653 C CA . ARG A 1 82 ? -4.842 10.441 -4.050 1.00 91.25 82 ARG A CA 1
ATOM 654 C C . ARG A 1 82 ? -6.095 9.984 -3.306 1.00 91.25 82 ARG A C 1
ATOM 656 O O . ARG A 1 82 ? -6.770 10.810 -2.686 1.00 91.25 82 ARG A O 1
ATOM 663 N N . CYS A 1 83 ? -6.395 8.688 -3.332 1.00 94.69 83 CYS A N 1
ATOM 664 C CA . CYS A 1 83 ? -7.541 8.111 -2.633 1.00 94.69 83 CYS A CA 1
ATOM 665 C C . CYS A 1 83 ? -7.397 8.246 -1.104 1.00 94.69 83 CYS A C 1
ATOM 667 O O . CYS A 1 83 ? -8.332 8.702 -0.438 1.00 94.69 83 CYS A O 1
ATOM 669 N N . VAL A 1 84 ? -6.207 7.956 -0.557 1.00 93.62 84 VAL A N 1
ATOM 670 C CA . VAL A 1 84 ? -5.868 8.161 0.864 1.00 93.62 84 VAL A CA 1
ATOM 671 C C . VAL A 1 84 ? -6.054 9.627 1.251 1.00 93.62 84 VAL A C 1
ATOM 673 O O . VAL A 1 84 ? -6.783 9.925 2.199 1.00 93.62 84 VAL A O 1
ATOM 676 N N . ARG A 1 85 ? -5.481 10.562 0.482 1.00 93.12 85 ARG A N 1
ATOM 677 C CA . ARG A 1 85 ? -5.634 12.003 0.736 1.00 93.12 85 ARG A CA 1
ATOM 678 C C . ARG A 1 85 ? -7.097 12.426 0.776 1.00 93.12 85 ARG A C 1
ATOM 680 O O . ARG A 1 85 ? -7.484 13.196 1.651 1.00 93.12 85 ARG A O 1
ATOM 687 N N . ARG A 1 86 ? -7.905 11.922 -0.156 1.00 94.75 86 ARG A N 1
ATOM 688 C CA . ARG A 1 86 ? -9.309 12.310 -0.303 1.00 94.75 86 ARG A CA 1
ATOM 689 C C . ARG A 1 86 ? -10.205 11.781 0.814 1.00 94.75 86 ARG A C 1
ATOM 691 O O . ARG A 1 86 ? -11.065 12.523 1.274 1.00 94.75 86 ARG A O 1
ATOM 698 N N . PHE A 1 87 ? -10.035 10.524 1.221 1.00 96.81 87 PHE A N 1
ATOM 699 C CA . PHE A 1 87 ? -10.977 9.856 2.130 1.00 96.81 87 PHE A CA 1
ATOM 700 C C . PHE A 1 87 ? -10.437 9.645 3.546 1.00 96.81 87 PHE A C 1
ATOM 702 O O . PHE A 1 87 ? -11.208 9.685 4.501 1.00 96.81 87 PHE A O 1
ATOM 709 N N . ALA A 1 88 ? -9.125 9.470 3.715 1.00 93.06 88 ALA A N 1
ATOM 710 C CA . ALA A 1 88 ? -8.508 9.382 5.039 1.00 93.06 88 ALA A CA 1
ATOM 711 C C . ALA A 1 88 ? -8.060 10.753 5.579 1.00 93.06 88 ALA A C 1
ATOM 713 O O . ALA A 1 88 ? -7.887 10.898 6.789 1.00 93.06 88 ALA A O 1
ATOM 714 N N . GLY A 1 89 ? -7.908 11.764 4.712 1.00 90.25 89 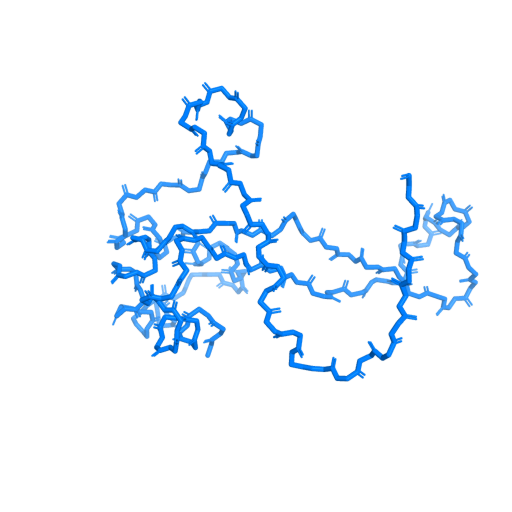GLY A N 1
ATOM 715 C CA . GLY A 1 89 ? -7.533 13.129 5.103 1.00 90.25 89 GLY A CA 1
ATOM 716 C C . GLY A 1 89 ? -6.060 13.286 5.495 1.00 90.25 89 GLY A C 1
ATOM 717 O O . GLY A 1 89 ? -5.682 14.295 6.085 1.00 90.25 89 GLY A O 1
ATOM 718 N N . VAL A 1 90 ? -5.225 12.294 5.178 1.00 86.50 90 VAL A N 1
ATOM 719 C CA . VAL A 1 90 ? -3.782 12.288 5.451 1.00 86.50 90 VAL A CA 1
ATOM 720 C C . VAL A 1 90 ? -3.001 12.142 4.152 1.00 86.50 90 VAL A C 1
ATOM 722 O O . VAL A 1 90 ? -3.512 11.624 3.164 1.00 86.50 90 VAL A O 1
ATOM 725 N N . GLN A 1 91 ? -1.760 12.615 4.138 1.00 83.06 91 GLN A N 1
ATOM 726 C CA . GLN A 1 91 ? -0.838 12.393 3.024 1.00 83.06 91 GLN A CA 1
ATOM 727 C C . GLN A 1 91 ? 0.150 11.294 3.386 1.00 83.06 91 GLN A C 1
ATOM 729 O O . GLN A 1 91 ? 0.513 11.162 4.557 1.00 83.06 91 GLN A O 1
ATOM 734 N N . CYS A 1 92 ? 0.604 10.547 2.380 1.00 80.06 92 CYS A N 1
ATOM 735 C CA . CYS A 1 92 ? 1.794 9.719 2.515 1.00 80.06 92 CYS A CA 1
ATOM 736 C C . CYS A 1 92 ? 2.965 10.622 2.926 1.00 80.06 92 CYS A C 1
ATOM 738 O O . CYS A 1 92 ? 3.180 11.676 2.326 1.00 80.06 92 CYS A O 1
ATOM 740 N N . VAL A 1 93 ? 3.664 10.228 3.986 1.00 79.38 93 VAL A N 1
ATOM 741 C CA . VAL A 1 93 ? 4.880 10.898 4.454 1.00 79.38 93 VAL A CA 1
ATOM 742 C C . VAL A 1 93 ? 6.092 10.271 3.790 1.00 79.38 93 VAL A C 1
ATOM 744 O O . VAL A 1 93 ? 6.040 9.121 3.345 1.00 79.38 93 VAL A O 1
ATOM 747 N N . TRP A 1 94 ? 7.196 11.004 3.762 1.00 73.38 94 TRP A N 1
ATOM 748 C CA . TRP A 1 94 ? 8.458 10.425 3.331 1.00 73.38 94 TRP A CA 1
ATOM 749 C C . TRP A 1 94 ? 8.945 9.397 4.354 1.00 73.38 94 TRP A C 1
ATOM 751 O O . TRP A 1 94 ? 8.786 9.580 5.564 1.00 73.38 94 TRP A O 1
ATOM 761 N N . SER A 1 95 ? 9.602 8.335 3.889 1.00 72.44 95 SER A N 1
ATOM 762 C CA . SER A 1 95 ? 10.140 7.283 4.764 1.00 72.44 95 SER A CA 1
ATOM 763 C C . SER A 1 95 ? 11.082 7.839 5.844 1.00 72.44 95 SER A C 1
ATOM 765 O O . SER A 1 95 ? 11.043 7.403 6.992 1.00 72.44 95 SER A O 1
ATOM 767 N N . TYR A 1 96 ? 11.867 8.875 5.532 1.00 73.31 96 TYR A N 1
ATOM 768 C CA . TYR A 1 96 ? 12.764 9.521 6.494 1.00 73.31 96 TYR A CA 1
ATOM 769 C C . TYR A 1 96 ? 12.048 10.416 7.525 1.00 73.31 96 TYR A C 1
ATOM 771 O O . TYR A 1 96 ? 12.616 10.688 8.585 1.00 73.31 96 TYR A O 1
ATOM 779 N N . GLU A 1 97 ? 10.817 10.868 7.261 1.00 65.44 97 GLU A N 1
ATOM 780 C CA . GLU A 1 97 ? 10.011 11.655 8.212 1.00 65.44 97 GLU A CA 1
ATOM 781 C C . GLU A 1 97 ? 9.399 10.776 9.308 1.00 65.44 97 GLU A C 1
ATOM 783 O O . GLU A 1 97 ? 9.098 11.255 10.404 1.00 65.44 97 GLU A O 1
ATOM 788 N N . VAL A 1 98 ? 9.266 9.471 9.054 1.00 62.31 98 VAL A N 1
ATOM 789 C CA . VAL A 1 98 ? 8.835 8.494 10.065 1.00 62.31 98 VAL A CA 1
ATOM 790 C C . VAL A 1 98 ? 9.818 8.473 11.245 1.00 62.31 98 VAL A C 1
ATOM 792 O O . VAL A 1 98 ? 9.403 8.351 12.395 1.00 62.31 98 VAL A O 1
ATOM 795 N N . ARG A 1 99 ? 11.115 8.717 10.994 1.00 50.84 99 ARG A N 1
ATOM 796 C CA . ARG A 1 99 ? 12.158 8.796 12.033 1.00 50.84 99 ARG A CA 1
ATOM 797 C C . ARG A 1 99 ? 11.979 9.985 12.984 1.00 50.84 99 ARG A C 1
ATOM 799 O O . ARG A 1 99 ? 12.399 9.908 14.136 1.00 50.84 99 ARG A O 1
ATOM 806 N N . THR A 1 100 ? 11.388 11.088 12.521 1.00 48.62 100 THR A N 1
ATOM 807 C CA . THR A 1 100 ? 11.226 12.317 13.319 1.00 48.62 100 THR A CA 1
ATOM 808 C C . THR A 1 100 ? 9.862 12.399 14.003 1.00 48.62 100 THR A C 1
ATOM 810 O O . THR A 1 100 ? 9.756 12.972 15.087 1.00 48.62 100 THR A O 1
ATOM 813 N N . ARG A 1 101 ? 8.820 11.767 13.445 1.00 47.81 101 ARG A N 1
ATOM 814 C CA . ARG A 1 101 ? 7.487 11.658 14.063 1.00 47.81 101 ARG A CA 1
ATOM 815 C C . ARG A 1 101 ? 7.394 10.435 14.977 1.00 47.81 101 ARG A C 1
ATOM 817 O O . ARG A 1 101 ? 6.633 9.508 14.725 1.00 47.81 101 ARG A O 1
ATOM 824 N N . ARG A 1 102 ? 8.156 10.451 16.070 1.00 42.06 102 ARG A N 1
ATOM 825 C CA . ARG A 1 102 ? 8.186 9.398 17.097 1.00 42.06 102 ARG A CA 1
ATOM 826 C C . ARG A 1 102 ? 6.874 9.352 17.905 1.00 42.06 102 ARG A C 1
ATOM 828 O O . ARG A 1 102 ? 6.832 9.752 19.062 1.00 42.06 102 ARG A O 1
ATOM 835 N N . LYS A 1 103 ? 5.789 8.851 17.312 1.00 41.09 103 LYS A N 1
ATOM 836 C CA . LYS A 1 103 ? 4.948 7.878 18.019 1.00 41.09 103 LYS A CA 1
ATOM 837 C C . LYS A 1 103 ? 5.514 6.537 17.600 1.00 41.09 103 LYS A C 1
ATOM 839 O O . LYS A 1 103 ? 5.613 6.300 16.404 1.00 41.09 103 LYS A O 1
ATOM 844 N N . SER A 1 104 ? 5.980 5.743 18.551 1.00 38.34 104 SER A N 1
ATOM 845 C CA . SER A 1 104 ? 6.512 4.403 18.326 1.00 38.34 104 SER A CA 1
ATOM 846 C C . SER A 1 104 ? 5.539 3.625 17.439 1.00 38.34 104 SER A C 1
ATOM 848 O O . SER A 1 104 ? 4.502 3.167 17.908 1.00 38.34 104 SER A O 1
ATOM 850 N N . VAL A 1 105 ? 5.814 3.549 16.138 1.00 45.50 105 VAL A N 1
ATOM 851 C CA . VAL A 1 105 ? 5.230 2.508 15.307 1.00 45.50 105 VAL A CA 1
ATOM 852 C C . VAL A 1 105 ? 6.138 1.331 15.588 1.00 45.50 105 VAL A C 1
ATOM 854 O O . VAL A 1 105 ? 7.148 1.149 14.911 1.00 45.50 105 VAL A O 1
ATOM 857 N N . ASP A 1 106 ? 5.853 0.612 16.673 1.00 34.78 106 ASP A N 1
ATOM 858 C CA . ASP A 1 106 ? 6.407 -0.721 16.837 1.00 34.78 106 ASP A CA 1
ATOM 859 C C . ASP A 1 106 ? 5.820 -1.512 15.675 1.00 34.78 106 ASP A C 1
ATOM 861 O O . ASP A 1 106 ? 4.662 -1.933 15.691 1.00 34.78 106 ASP A O 1
ATOM 865 N N . PHE A 1 107 ? 6.590 -1.584 14.589 1.00 35.44 107 PHE A N 1
ATOM 866 C CA . PHE A 1 107 ? 6.266 -2.394 13.436 1.00 35.44 107 PHE A CA 1
ATOM 867 C C . PHE A 1 107 ? 6.435 -3.833 13.906 1.00 35.44 107 PHE A C 1
ATOM 869 O O . PHE A 1 107 ? 7.476 -4.459 13.725 1.00 35.44 107 PHE A O 1
ATOM 876 N N . VAL A 1 108 ? 5.417 -4.342 14.598 1.00 29.02 108 VAL A N 1
ATOM 877 C CA . VAL A 1 108 ? 5.251 -5.769 14.775 1.00 29.02 108 VAL A CA 1
ATOM 878 C C . VAL A 1 108 ? 4.961 -6.264 13.367 1.00 29.02 108 VAL A C 1
ATOM 880 O O . VAL A 1 108 ? 3.811 -6.293 12.928 1.00 29.02 108 VAL A O 1
ATOM 883 N N . ILE A 1 109 ? 6.018 -6.632 12.635 1.00 32.41 109 ILE A N 1
ATOM 884 C CA . ILE A 1 109 ? 5.898 -7.676 11.626 1.00 32.41 109 ILE A CA 1
ATOM 885 C C . ILE A 1 109 ? 5.505 -8.898 12.440 1.00 32.41 109 ILE A C 1
ATOM 887 O O . ILE A 1 109 ? 6.345 -9.693 12.849 1.00 32.41 109 ILE A O 1
ATOM 891 N N . SER A 1 110 ? 4.218 -9.008 12.780 1.00 30.67 110 SER A N 1
ATOM 892 C CA . SER A 1 110 ? 3.703 -10.293 13.182 1.00 30.67 110 SER A CA 1
ATOM 893 C C . SER A 1 110 ? 3.878 -11.094 11.913 1.00 30.67 110 SER A C 1
ATOM 895 O O . SER A 1 110 ? 3.213 -10.816 10.910 1.00 30.67 110 SER A O 1
ATOM 897 N N . SER A 1 111 ? 4.792 -12.051 11.943 1.00 37.00 111 SER A N 1
ATOM 898 C CA . SER A 1 111 ? 4.610 -13.284 11.211 1.00 37.00 111 SER A CA 1
ATOM 899 C C . SER A 1 111 ? 3.236 -13.826 11.617 1.00 37.00 111 SER A C 1
ATOM 901 O O . SER A 1 111 ? 3.087 -14.666 12.499 1.00 37.00 111 SER A O 1
ATOM 903 N N . GLY A 1 112 ? 2.181 -13.269 11.012 1.00 34.22 112 GLY A N 1
ATOM 904 C CA . GLY A 1 112 ? 0.902 -13.937 10.924 1.00 34.22 112 GLY A CA 1
ATOM 905 C C . GLY A 1 112 ? 1.152 -15.306 10.296 1.00 34.22 112 GLY A C 1
ATOM 906 O O . GLY A 1 112 ? 2.192 -15.503 9.659 1.00 34.22 112 GLY A O 1
ATOM 907 N N . PRO A 1 113 ? 0.239 -16.265 10.499 1.00 30.05 113 PRO A N 1
ATOM 908 C CA . PRO A 1 113 ? 0.426 -17.614 9.993 1.00 30.05 113 PRO A CA 1
ATOM 909 C C . PRO A 1 113 ? 0.771 -17.522 8.510 1.00 30.05 113 PRO A C 1
ATOM 911 O O . PRO A 1 113 ? -0.010 -16.984 7.722 1.00 30.05 113 PRO A O 1
ATOM 914 N N . VAL A 1 114 ? 1.978 -17.974 8.162 1.00 38.81 114 VAL A N 1
ATOM 915 C CA . VAL A 1 114 ? 2.415 -18.094 6.779 1.00 38.81 114 VAL A CA 1
ATOM 916 C C . VAL A 1 114 ? 1.391 -19.016 6.131 1.00 38.81 114 VAL A C 1
ATOM 918 O O . VAL A 1 114 ? 1.318 -20.203 6.445 1.00 38.81 114 VAL A O 1
ATOM 921 N N . ILE A 1 115 ? 0.523 -18.459 5.285 1.00 39.66 115 ILE A N 1
ATOM 922 C CA . ILE A 1 115 ? -0.353 -19.249 4.423 1.00 39.66 115 ILE A CA 1
ATOM 923 C C . ILE A 1 115 ? 0.564 -19.788 3.324 1.00 39.66 115 ILE A C 1
ATOM 925 O O . ILE A 1 115 ? 0.660 -19.229 2.238 1.00 39.66 115 ILE A O 1
ATOM 929 N N . GLY A 1 116 ? 1.345 -20.804 3.677 1.00 30.23 116 GLY A N 1
ATOM 930 C CA . GLY A 1 116 ? 2.412 -21.357 2.859 1.00 30.23 116 GLY A CA 1
ATOM 931 C C . GLY A 1 116 ? 3.291 -22.265 3.707 1.00 30.23 116 GLY A C 1
ATOM 932 O O . GLY A 1 116 ? 4.101 -21.788 4.495 1.00 30.23 116 GLY A O 1
ATOM 933 N N . ASN A 1 117 ? 3.106 -23.576 3.558 1.00 32.59 117 ASN A N 1
ATOM 934 C CA . ASN A 1 117 ? 4.034 -24.578 4.071 1.00 32.59 117 ASN A CA 1
ATOM 935 C C . ASN A 1 117 ? 5.428 -24.304 3.497 1.00 32.59 117 ASN A C 1
ATOM 937 O O . ASN A 1 117 ? 5.681 -24.619 2.338 1.00 32.59 117 ASN A O 1
ATOM 941 N N . TYR A 1 118 ? 6.322 -23.763 4.315 1.00 39.53 118 TYR A N 1
ATOM 942 C CA . TYR A 1 118 ? 7.754 -23.933 4.132 1.00 39.53 118 TYR A CA 1
ATOM 943 C C . TYR A 1 118 ? 8.324 -24.380 5.470 1.00 39.53 118 TYR A C 1
ATOM 945 O O . TYR A 1 118 ? 8.419 -23.609 6.425 1.00 39.53 118 TYR A O 1
ATOM 953 N N . ASP A 1 119 ? 8.617 -25.674 5.533 1.00 34.47 119 ASP A N 1
ATOM 954 C CA . ASP A 1 119 ? 9.349 -26.298 6.619 1.00 34.47 119 ASP A CA 1
ATOM 955 C C . ASP A 1 119 ? 10.665 -25.544 6.872 1.00 34.47 119 ASP A C 1
ATOM 957 O O . ASP A 1 119 ? 11.459 -25.330 5.961 1.00 34.47 119 ASP A O 1
ATOM 961 N N . ASN A 1 120 ? 10.871 -25.163 8.134 1.00 35.75 120 ASN A N 1
ATOM 962 C CA . ASN A 1 120 ? 12.155 -24.917 8.794 1.00 35.75 120 ASN A CA 1
ATOM 963 C C . ASN A 1 120 ? 13.261 -24.220 7.977 1.00 35.75 120 ASN A C 1
ATOM 965 O O . ASN A 1 120 ? 14.137 -24.874 7.414 1.00 35.75 120 ASN A O 1
ATOM 969 N N . VAL A 1 121 ? 13.357 -22.894 8.108 1.00 33.00 121 VAL A N 1
ATOM 970 C CA . VAL A 1 121 ? 14.649 -22.200 7.989 1.00 33.00 121 VAL A CA 1
ATOM 971 C C . VAL A 1 121 ? 14.925 -21.455 9.292 1.00 33.00 121 VAL A C 1
ATOM 973 O O . VAL A 1 121 ? 14.384 -20.386 9.561 1.00 33.00 121 VAL A O 1
ATOM 976 N N . LEU A 1 122 ? 15.765 -22.073 10.124 1.00 30.77 122 LEU A N 1
ATOM 977 C CA . LEU A 1 122 ? 16.431 -21.444 11.261 1.00 30.77 122 LEU A CA 1
ATOM 978 C C . LEU A 1 122 ? 17.381 -20.362 10.729 1.00 30.77 122 LEU A C 1
ATOM 980 O O . LEU A 1 122 ? 18.452 -20.676 10.215 1.00 30.77 122 LEU A O 1
ATOM 984 N N . LEU A 1 123 ? 17.006 -19.093 10.871 1.00 29.64 123 LEU A N 1
ATOM 985 C CA . LEU A 1 123 ? 17.943 -17.976 10.775 1.00 29.64 123 LEU A CA 1
ATOM 986 C C . LEU A 1 123 ? 18.494 -17.704 12.175 1.00 29.64 123 LEU A C 1
ATOM 988 O O . LEU A 1 123 ? 17.877 -17.013 12.982 1.00 29.64 123 LEU A O 1
ATOM 992 N N . ASN A 1 124 ? 19.653 -18.298 12.458 1.00 26.53 124 ASN A N 1
ATOM 993 C CA . ASN A 1 124 ? 20.535 -17.817 13.512 1.00 26.53 124 ASN A CA 1
ATOM 994 C C . ASN A 1 124 ? 21.153 -16.495 13.039 1.00 26.53 124 ASN A C 1
ATOM 996 O O . ASN A 1 124 ? 21.798 -16.462 11.989 1.00 26.53 124 ASN A O 1
ATOM 1000 N N . ALA A 1 125 ? 20.969 -15.446 13.832 1.00 32.88 125 ALA A N 1
ATOM 1001 C CA . ALA A 1 125 ? 21.815 -14.261 13.859 1.00 32.88 125 ALA A CA 1
ATOM 1002 C C . ALA A 1 125 ? 22.311 -14.082 15.296 1.00 32.88 125 ALA A C 1
ATOM 1004 O O . ALA A 1 125 ? 21.487 -14.297 16.218 1.00 32.88 125 ALA A O 1
#

Secondary structure (DSSP, 8-state):
-HHHHHHHHHTTT-SEEEE----EE---TTTTTTSS--TT--EE-----EEEEHHHHHHHGGGHHHHHHS-SSS-HHHHHHHHHHHHT--PPPPGGGTTTS-S-----------SS---------

pLDDT: mean 73.11, std 22.27, range [26.53, 97.56]

Sequence (125 aa):
MMLKYMHDHYLDKYEWFMRADDDTGLGTTEEMGKLALEPGENFCMGGPGVIMSREVLRRMVPHIGKCLREMYTTHEDVEVGRCVRRFAGVQCVWSYEVRTRRKSVDFVISSGPVIGNYDNVLLNA

Radius of gyration: 17.88 Å; chains: 1; bounding box: 43×39×38 Å

InterPro domains:
  IPR008428 Chondroitin N-acetylgalactosaminyltransferase [PF05679] (63-100)
  IPR051227 Chondroitin sulfate glycosyltransferase [PTHR12369] (3-100)

Foldseek 3Di:
DVLLVCLVPPLVPDFKDWDKDQDWDQDDPVCVPVVPDDRPDIDGPIDPTDMDGSLLSVFQVVCVVVLVVPDPDPDPVVSSQVSSCVGVVDGGDDPVVCVVPPPPPVPPPPPDPPPDDDPDDDDDD

Organism: Muntiacus muntjak (NCBI:txid9888)